Protein AF-A0A5S3WKJ6-F1 (afdb_monomer)

Foldseek 3Di:
DVVVVVVVCVVVPDPVVVVVVVVVVVVVVVVVCCVVCVLVCQLCVPQVDPDCPDPSSVVSNVVSVVVVVVVVVVVVVVVVCVVVCCVVVPDD

Organism: NCBI:txid43658

Radius of gyration: 20.54 Å; Cα contacts (8 Å, |Δi|>4): 33; chains: 1; bounding box: 42×41×50 Å

pLDDT: mean 73.48, std 10.26, range [45.88, 88.0]

Mean predicted aligned error: 11.32 Å

Secondary structure (DSSP, 8-state):
-HHHHHHHHHHS--HHHHHHHHHHHHHHHHHHHHHHHHHHHHHHHHH----TTSHHHHHHHHHHHHHHHHHHHHHHHHHHHHHHHHHHH---

Solvent-accessible surface area (backbone atoms only — not comparable to full-atom values): 5203 Å² total; per-residue (Å²): 114,67,69,61,50,56,53,50,50,64,72,67,52,52,71,68,58,58,52,48,50,56,52,51,49,55,54,49,51,52,51,52,50,46,72,68,41,47,49,58,49,46,12,45,75,75,51,74,36,89,49,83,87,40,71,55,26,51,58,25,48,54,47,41,52,51,53,53,48,50,50,51,51,50,49,52,53,46,62,66,46,46,62,58,48,48,73,72,69,54,91,124

Sequence (92 aa):
NGFFAVVHDVFTMPKAMRQLAWVQFFSWFSLFAMWIYTTAAVTSHHYGSVDVTSKAYNDGADWVGVLFAAYNGFAALAALVIPVMVKRVGIR

InterPro domains:
  IPR036259 MFS transporter superfamily [SSF103473] (7-92)

Structure (mmCIF, N/CA/C/O backbone):
data_AF-A0A5S3WKJ6-F1
#
_entry.id   AF-A0A5S3WKJ6-F1
#
loop_
_atom_site.group_PDB
_atom_site.id
_atom_site.type_symbol
_atom_site.label_atom_id
_atom_site.label_alt_id
_atom_site.label_comp_id
_atom_site.label_asym_id
_atom_site.label_entity_id
_atom_site.label_seq_id
_atom_site.pdbx_PDB_ins_code
_atom_site.Cartn_x
_atom_site.Cartn_y
_atom_site.Cartn_z
_atom_site.occupancy
_atom_site.B_iso_or_equiv
_atom_site.auth_seq_id
_atom_site.auth_comp_id
_atom_site.auth_asym_id
_atom_site.auth_atom_id
_atom_site.pdbx_PDB_model_num
ATOM 1 N N . ASN A 1 1 ? -8.063 26.411 20.993 1.00 63.69 1 ASN A N 1
ATOM 2 C CA . ASN A 1 1 ? -8.998 25.327 21.384 1.00 63.69 1 ASN A CA 1
ATOM 3 C C . ASN A 1 1 ? -8.813 24.013 20.627 1.00 63.69 1 ASN A C 1
ATOM 5 O O . ASN A 1 1 ? -8.909 22.985 21.275 1.00 63.69 1 ASN A O 1
ATOM 9 N N . GL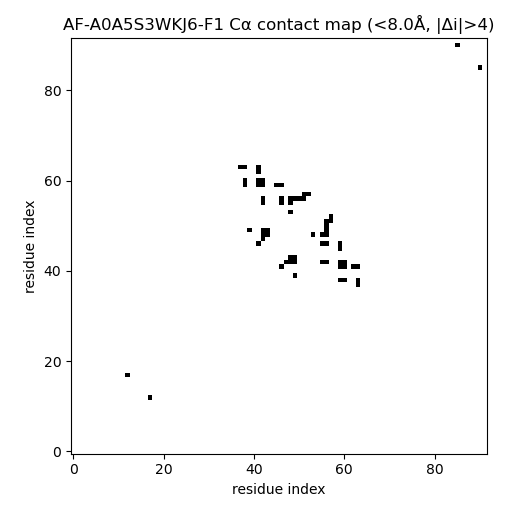Y A 1 2 ? -8.494 23.989 19.324 1.00 70.50 2 GLY A N 1
ATOM 10 C CA . GLY A 1 2 ? -8.290 22.719 18.593 1.00 70.50 2 GLY A CA 1
ATOM 11 C C . GLY A 1 2 ? -7.092 21.876 19.064 1.00 70.50 2 GLY A C 1
ATOM 12 O O . GLY A 1 2 ? -7.214 20.668 19.205 1.00 70.50 2 GLY A O 1
ATOM 13 N N . PHE A 1 3 ? -5.959 22.507 19.397 1.00 73.81 3 PHE A N 1
ATOM 14 C CA . PHE A 1 3 ? -4.765 21.800 19.890 1.00 73.81 3 PHE A CA 1
ATOM 15 C C . PHE A 1 3 ? -5.017 21.045 21.207 1.00 73.81 3 PHE A C 1
ATOM 17 O O . PHE A 1 3 ? -4.608 19.901 21.358 1.00 73.81 3 PHE A O 1
ATOM 24 N N . PHE A 1 4 ? -5.753 21.659 22.137 1.00 75.94 4 PHE A N 1
ATOM 25 C CA . PHE A 1 4 ? -6.113 21.032 23.412 1.00 75.94 4 PHE A CA 1
ATOM 26 C C . PHE A 1 4 ? -7.052 19.833 23.228 1.00 75.94 4 PHE A C 1
ATOM 28 O O . PHE A 1 4 ? -6.897 18.841 23.930 1.00 75.94 4 PHE A O 1
ATOM 35 N N . ALA A 1 5 ? -7.977 19.903 22.264 1.00 71.69 5 ALA A N 1
ATOM 36 C CA . ALA A 1 5 ? -8.864 18.791 21.927 1.00 71.69 5 ALA A CA 1
ATOM 37 C C . ALA A 1 5 ? -8.084 17.605 21.342 1.00 71.69 5 ALA A C 1
ATOM 39 O O . ALA A 1 5 ? -8.227 16.494 21.828 1.00 71.69 5 ALA A O 1
ATOM 40 N N . VAL A 1 6 ? -7.168 17.850 20.396 1.00 73.81 6 VAL A N 1
ATOM 41 C CA . VAL A 1 6 ? -6.318 16.790 19.819 1.00 73.81 6 VAL A CA 1
ATOM 42 C C . VAL A 1 6 ? -5.468 16.114 20.894 1.00 73.81 6 VAL A C 1
ATOM 44 O O . VAL A 1 6 ? -5.381 14.891 20.938 1.00 73.81 6 VAL A O 1
ATOM 47 N N . VAL A 1 7 ? -4.859 16.895 21.788 1.00 76.19 7 VAL A N 1
ATOM 48 C CA . VAL A 1 7 ? -4.044 16.346 22.879 1.00 76.19 7 VAL A CA 1
ATOM 49 C C . VAL A 1 7 ? -4.913 15.543 23.852 1.00 76.19 7 VAL A C 1
ATOM 51 O O . VAL A 1 7 ? -4.553 14.423 24.206 1.00 76.19 7 VAL A O 1
ATOM 54 N N . HIS A 1 8 ? -6.078 16.064 24.239 1.00 74.19 8 HIS A N 1
ATOM 55 C CA . HIS A 1 8 ? -7.016 15.360 25.111 1.00 74.19 8 HIS A CA 1
ATOM 56 C C . HIS A 1 8 ? -7.515 14.047 24.488 1.00 74.19 8 HIS A C 1
ATOM 58 O O . HIS A 1 8 ? -7.504 13.022 25.168 1.00 74.19 8 HIS A O 1
ATOM 64 N N . ASP A 1 9 ? -7.869 14.045 23.202 1.00 71.94 9 ASP A N 1
ATOM 65 C CA . ASP A 1 9 ? -8.351 12.869 22.465 1.00 71.94 9 ASP A CA 1
ATOM 66 C C . ASP A 1 9 ? -7.267 11.798 22.310 1.00 71.94 9 ASP A C 1
ATOM 68 O O . ASP A 1 9 ? -7.555 10.605 22.392 1.00 71.94 9 ASP A O 1
ATOM 72 N N . VAL A 1 10 ? -6.000 12.200 22.160 1.00 71.50 10 VAL A N 1
ATOM 73 C CA . VAL A 1 10 ? -4.857 11.272 22.164 1.00 71.50 10 VAL A CA 1
ATOM 74 C C . VAL A 1 10 ? -4.694 10.604 23.534 1.00 71.50 10 VAL A C 1
ATOM 76 O O . VAL A 1 10 ? -4.412 9.406 23.600 1.00 71.50 10 VAL A O 1
ATOM 79 N N . PHE A 1 11 ? -4.912 11.337 24.632 1.00 72.38 11 PHE A N 1
ATOM 80 C CA . PHE A 1 11 ? -4.815 10.791 25.991 1.00 72.38 11 PHE A CA 1
ATOM 81 C C . PHE A 1 11 ? -6.053 9.993 26.434 1.00 72.38 11 PHE A C 1
ATOM 83 O O . PHE A 1 11 ? -5.914 9.062 27.227 1.00 72.38 11 PHE A O 1
ATOM 90 N N . THR A 1 12 ? -7.241 10.298 25.904 1.00 77.75 12 THR A N 1
ATOM 91 C CA . THR A 1 12 ? -8.485 9.536 26.148 1.00 77.75 12 THR A CA 1
ATOM 92 C C . THR A 1 12 ? -8.728 8.419 25.130 1.00 77.75 12 THR A C 1
ATOM 94 O O . THR A 1 12 ? -9.733 7.710 25.216 1.00 77.75 12 THR A O 1
ATOM 97 N N . MET A 1 13 ? -7.800 8.205 24.192 1.00 72.19 13 MET A N 1
ATOM 98 C CA . MET A 1 13 ? -7.985 7.264 23.094 1.00 72.19 13 MET A CA 1
ATOM 99 C C . MET A 1 13 ? -8.185 5.815 23.599 1.00 72.19 13 MET A C 1
ATOM 101 O O . MET A 1 13 ? -7.345 5.290 24.344 1.00 72.19 13 MET A O 1
ATOM 105 N N . PRO A 1 14 ? -9.256 5.113 23.173 1.00 76.81 14 PRO A N 1
ATOM 106 C CA . PRO A 1 14 ? -9.494 3.722 23.546 1.00 76.81 14 PRO A CA 1
ATOM 107 C C . PRO A 1 14 ? -8.356 2.808 23.071 1.00 76.81 14 PRO A C 1
ATOM 109 O O . PRO A 1 14 ? -7.798 2.998 21.987 1.00 76.81 14 PRO A O 1
ATOM 112 N N . LYS A 1 15 ? -8.049 1.747 23.835 1.00 74.06 15 LYS A N 1
ATOM 113 C CA . LYS A 1 15 ? -6.966 0.796 23.497 1.00 74.06 15 LYS A CA 1
ATOM 114 C C . LYS A 1 15 ? -7.076 0.233 22.071 1.00 74.06 15 LYS A C 1
ATOM 116 O O . LYS A 1 15 ? -6.042 0.073 21.427 1.00 74.06 15 LYS A O 1
ATOM 121 N N . ALA A 1 16 ? -8.294 -0.005 21.578 1.00 79.94 16 ALA A N 1
ATOM 122 C CA . ALA A 1 16 ? -8.544 -0.494 20.221 1.00 79.94 16 ALA A CA 1
ATOM 123 C C . ALA A 1 16 ? -8.083 0.497 19.133 1.00 79.94 16 ALA A C 1
ATOM 125 O O . ALA A 1 16 ? -7.413 0.099 18.185 1.00 79.94 16 ALA A O 1
ATOM 126 N N . MET A 1 17 ? -8.357 1.797 19.293 1.00 80.44 17 MET A N 1
ATOM 127 C CA . MET A 1 17 ? -7.910 2.828 18.344 1.00 80.44 17 MET A CA 1
ATOM 128 C C . MET A 1 17 ? -6.385 2.961 18.325 1.00 80.44 17 MET A C 1
ATOM 130 O O . MET A 1 17 ? -5.784 3.082 17.261 1.00 80.44 17 MET A O 1
ATOM 134 N N . ARG A 1 18 ? -5.739 2.860 19.492 1.00 78.00 18 ARG A N 1
ATOM 135 C CA . ARG A 1 18 ? -4.274 2.894 19.583 1.00 78.00 18 ARG A CA 1
ATOM 136 C C . ARG A 1 18 ? -3.618 1.681 18.919 1.00 78.00 18 ARG A C 1
ATOM 138 O O . ARG A 1 18 ? -2.562 1.820 18.312 1.00 78.00 18 ARG A O 1
ATOM 145 N N . GLN A 1 19 ? -4.226 0.498 19.020 1.00 81.38 19 GLN A N 1
ATOM 146 C CA . GLN A 1 19 ? -3.766 -0.689 18.290 1.00 81.38 19 GLN A CA 1
ATOM 147 C C . GLN A 1 19 ? -3.931 -0.505 16.779 1.00 81.38 19 GLN A C 1
ATOM 149 O O . GLN A 1 19 ? -2.997 -0.777 16.028 1.00 81.38 19 GLN A O 1
ATOM 154 N N . LEU A 1 20 ? -5.077 0.025 16.345 1.00 84.88 20 LEU A N 1
ATOM 155 C CA . LEU A 1 20 ? -5.335 0.314 14.937 1.00 84.88 20 LEU A CA 1
ATOM 156 C C . LEU A 1 20 ? -4.346 1.342 14.368 1.00 84.88 20 LEU A C 1
ATOM 158 O O . LEU A 1 20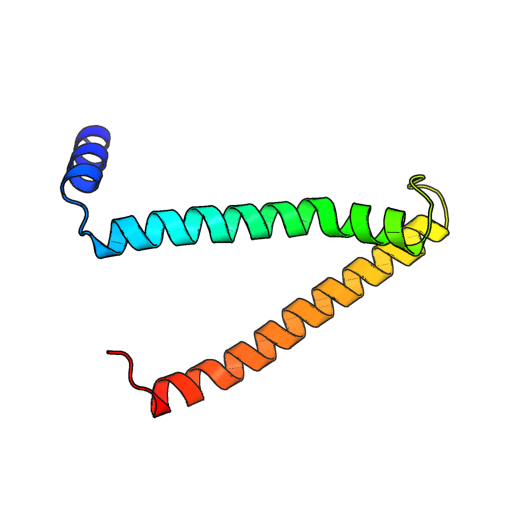 ? -3.923 1.193 13.229 1.00 84.88 20 LEU A O 1
ATOM 162 N N . ALA A 1 21 ? -3.928 2.338 15.155 1.00 83.50 21 ALA A N 1
ATOM 163 C CA . ALA A 1 21 ? -2.949 3.340 14.734 1.00 83.50 21 ALA A CA 1
ATOM 164 C C . ALA A 1 21 ? -1.591 2.717 14.368 1.00 83.50 21 ALA A C 1
ATOM 166 O O . ALA A 1 21 ? -1.029 3.051 13.326 1.00 83.50 21 ALA A O 1
ATOM 167 N N . TRP A 1 22 ? -1.090 1.772 15.173 1.00 84.50 22 TRP A N 1
ATOM 168 C CA . TRP A 1 22 ? 0.148 1.050 14.858 1.00 84.50 22 TRP A CA 1
ATOM 169 C C . TRP A 1 22 ? 0.007 0.183 13.611 1.00 84.50 22 TRP A C 1
ATOM 171 O O . TRP A 1 22 ? 0.882 0.211 12.748 1.00 84.50 22 TRP A O 1
ATOM 181 N N . VAL A 1 23 ? -1.103 -0.553 13.494 1.00 87.00 23 VAL A N 1
ATOM 182 C CA . VAL A 1 23 ? -1.382 -1.376 12.308 1.00 87.00 23 VAL A CA 1
ATOM 183 C C . VAL A 1 23 ? -1.428 -0.495 11.062 1.00 87.00 23 VAL A C 1
ATOM 185 O O . VAL A 1 23 ? -0.704 -0.754 10.108 1.00 87.00 23 VAL A O 1
ATOM 188 N N . GLN A 1 24 ? -2.190 0.599 11.098 1.00 84.38 24 GLN A N 1
ATOM 189 C CA . GLN A 1 24 ? -2.295 1.526 9.976 1.00 84.38 24 GLN A CA 1
ATOM 190 C C . GLN A 1 24 ? -0.964 2.170 9.609 1.00 84.38 24 GLN A C 1
ATOM 192 O O . GLN A 1 24 ? -0.694 2.320 8.421 1.00 84.38 24 GLN A O 1
ATOM 197 N N . PHE A 1 25 ? -0.128 2.517 10.589 1.00 87.19 25 PHE A N 1
ATOM 198 C CA . PHE A 1 25 ? 1.196 3.078 10.334 1.00 87.19 25 PHE A CA 1
ATOM 199 C C . PHE A 1 25 ? 2.077 2.106 9.538 1.00 87.19 25 PHE A C 1
ATOM 201 O O . PHE A 1 25 ? 2.600 2.472 8.486 1.00 87.19 25 PHE A O 1
ATOM 208 N N . PHE A 1 26 ? 2.199 0.854 9.988 1.00 86.12 26 PHE A N 1
ATOM 209 C CA . PHE A 1 26 ? 3.021 -0.144 9.298 1.00 86.12 26 PHE A CA 1
ATOM 210 C C . PHE A 1 26 ? 2.424 -0.584 7.958 1.00 86.12 26 PHE A C 1
ATOM 212 O O . PHE A 1 26 ? 3.167 -0.752 6.989 1.00 86.12 26 PHE A O 1
ATOM 219 N N . SER A 1 27 ? 1.097 -0.725 7.872 1.00 84.94 27 SER A N 1
ATOM 220 C CA . SER A 1 27 ? 0.411 -1.053 6.621 1.00 84.94 27 SER A CA 1
ATOM 221 C C . SER A 1 27 ? 0.654 0.015 5.558 1.00 84.94 27 SER A C 1
ATOM 223 O O . SER A 1 27 ? 1.050 -0.317 4.443 1.00 84.94 27 SER A O 1
ATOM 225 N N . TRP A 1 28 ? 0.489 1.295 5.901 1.00 83.06 28 TRP A N 1
ATOM 226 C CA . TRP A 1 28 ? 0.738 2.387 4.960 1.00 83.06 28 TRP A CA 1
ATOM 227 C C . TRP A 1 28 ? 2.215 2.559 4.626 1.00 83.06 28 TRP A C 1
ATOM 229 O O . TRP A 1 28 ? 2.539 2.801 3.466 1.00 83.06 28 TRP A O 1
ATOM 239 N N . PHE A 1 29 ? 3.115 2.403 5.600 1.00 83.19 29 PHE A N 1
ATOM 240 C CA . PHE A 1 29 ? 4.555 2.467 5.350 1.00 83.19 29 PHE A CA 1
ATOM 241 C C . PHE A 1 29 ? 4.988 1.433 4.305 1.00 83.19 29 PHE A C 1
ATOM 243 O O . PHE A 1 29 ? 5.668 1.768 3.335 1.00 83.19 29 PHE A O 1
ATOM 250 N N . SER A 1 30 ? 4.541 0.185 4.466 1.00 83.62 30 SER A N 1
ATOM 251 C CA . SER A 1 30 ? 4.823 -0.879 3.504 1.00 83.62 30 SER A CA 1
ATOM 252 C C . SER A 1 30 ? 4.201 -0.592 2.134 1.00 83.62 30 SER A C 1
ATOM 254 O O . SER A 1 30 ? 4.863 -0.800 1.118 1.00 83.62 30 SER A O 1
ATOM 256 N N . LEU A 1 31 ? 2.976 -0.056 2.094 1.00 84.81 31 LEU A N 1
ATOM 257 C CA . LEU A 1 31 ? 2.288 0.285 0.847 1.00 84.81 31 LEU A CA 1
ATOM 258 C C . LEU A 1 31 ? 3.019 1.388 0.064 1.00 84.81 31 LEU A C 1
ATOM 260 O O . LEU A 1 31 ? 3.227 1.257 -1.141 1.00 84.81 31 LEU A O 1
ATOM 264 N N . PHE A 1 32 ? 3.469 2.443 0.750 1.00 83.25 32 PHE A N 1
ATOM 265 C CA . PHE A 1 32 ? 4.265 3.509 0.139 1.00 83.25 32 PHE A CA 1
ATOM 266 C C . PHE A 1 32 ? 5.614 2.998 -0.368 1.00 83.25 32 PHE A C 1
ATOM 268 O O . PHE A 1 32 ? 6.017 3.334 -1.481 1.00 83.25 32 PHE A O 1
ATOM 275 N N . ALA A 1 33 ? 6.301 2.167 0.421 1.00 82.56 33 ALA A N 1
ATOM 276 C CA . ALA A 1 33 ? 7.559 1.561 0.003 1.00 82.56 33 ALA A CA 1
ATOM 277 C C . ALA A 1 33 ? 7.370 0.694 -1.252 1.00 82.56 33 ALA A C 1
ATOM 279 O O . ALA A 1 33 ? 8.157 0.801 -2.189 1.00 82.56 33 ALA A O 1
ATOM 280 N N . MET A 1 34 ? 6.300 -0.104 -1.312 1.00 80.31 34 MET A N 1
ATOM 281 C CA . MET A 1 34 ? 5.949 -0.869 -2.508 1.00 80.31 34 MET A CA 1
ATOM 282 C C . MET A 1 34 ? 5.773 0.064 -3.712 1.00 80.31 34 MET A C 1
ATOM 284 O O . MET A 1 34 ? 6.464 -0.094 -4.710 1.00 80.31 34 MET A O 1
ATOM 288 N N . TRP A 1 35 ? 4.933 1.095 -3.619 1.00 77.69 35 TRP A N 1
ATOM 289 C CA . TRP A 1 35 ? 4.680 1.982 -4.760 1.00 77.69 35 TRP A CA 1
ATOM 290 C C . TRP A 1 35 ? 5.922 2.691 -5.303 1.00 77.69 35 TRP A C 1
ATOM 292 O O . TRP A 1 35 ? 6.036 2.862 -6.514 1.00 77.69 35 TRP A O 1
ATOM 302 N N . ILE A 1 36 ? 6.859 3.070 -4.435 1.00 75.62 36 ILE A N 1
ATOM 303 C CA . ILE A 1 36 ? 8.087 3.761 -4.845 1.00 75.62 36 ILE A CA 1
ATOM 304 C C . ILE A 1 36 ? 9.109 2.779 -5.428 1.00 75.62 36 ILE A C 1
ATOM 306 O O . ILE A 1 36 ? 9.744 3.072 -6.441 1.00 75.62 36 ILE A O 1
ATOM 310 N N . TYR A 1 37 ? 9.283 1.612 -4.804 1.00 72.88 37 TYR A N 1
ATOM 311 C CA . TYR A 1 37 ? 10.378 0.706 -5.145 1.00 72.88 37 TYR A CA 1
ATOM 312 C C . TYR A 1 37 ? 9.997 -0.414 -6.111 1.00 72.88 37 TYR A C 1
ATOM 314 O O . TYR A 1 37 ? 10.900 -0.995 -6.704 1.00 72.88 37 TYR A O 1
ATOM 322 N N . THR A 1 38 ? 8.714 -0.716 -6.336 1.00 73.44 38 THR A N 1
ATOM 323 C CA . THR A 1 38 ? 8.314 -1.798 -7.253 1.00 73.44 38 THR A CA 1
ATOM 324 C C . THR A 1 38 ? 8.854 -1.572 -8.665 1.00 73.44 38 THR A C 1
ATOM 326 O O . THR A 1 38 ? 9.383 -2.51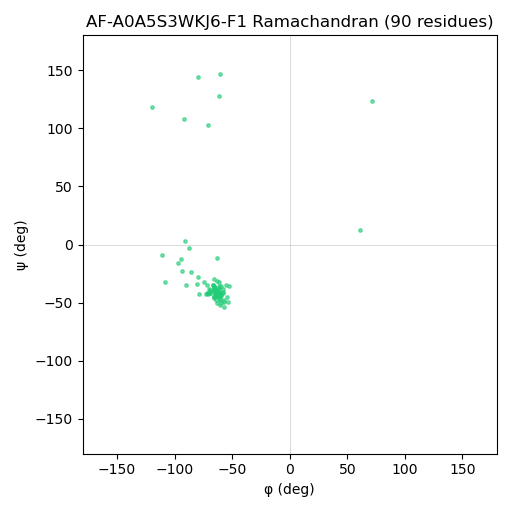2 -9.252 1.00 73.44 38 THR A O 1
ATOM 329 N N . THR A 1 39 ? 8.821 -0.341 -9.189 1.00 68.50 39 THR A N 1
ATOM 330 C CA . THR A 1 39 ? 9.353 -0.056 -10.531 1.00 68.50 39 THR A CA 1
ATOM 331 C C . THR A 1 39 ? 10.849 -0.319 -10.619 1.00 68.50 39 THR A C 1
ATOM 333 O O . THR A 1 39 ? 11.293 -1.058 -11.492 1.00 68.50 39 THR A O 1
ATOM 336 N N . ALA A 1 40 ? 11.620 0.225 -9.676 1.00 64.44 40 ALA A N 1
ATOM 337 C CA . ALA A 1 40 ? 13.067 0.042 -9.634 1.00 64.44 40 ALA A CA 1
ATOM 338 C C . ALA A 1 40 ? 13.468 -1.417 -9.354 1.00 64.44 40 ALA A C 1
ATOM 340 O O . ALA A 1 40 ? 14.452 -1.904 -9.904 1.00 64.44 40 ALA A O 1
ATOM 341 N N . ALA A 1 41 ? 12.714 -2.139 -8.522 1.00 66.06 41 ALA A N 1
ATOM 342 C CA . ALA A 1 41 ? 12.979 -3.538 -8.204 1.00 66.06 41 ALA A CA 1
ATOM 343 C C . ALA A 1 41 ? 12.718 -4.459 -9.406 1.00 66.06 41 ALA A C 1
ATOM 345 O O . ALA A 1 41 ? 13.523 -5.344 -9.678 1.00 66.06 41 ALA A O 1
ATOM 346 N N . VAL A 1 42 ? 11.637 -4.237 -10.163 1.00 65.31 42 VAL A N 1
ATOM 347 C CA . VAL A 1 42 ? 11.313 -5.053 -11.347 1.00 65.31 42 VAL A CA 1
ATOM 348 C C . VAL A 1 42 ? 12.294 -4.778 -12.492 1.00 65.31 42 VAL A C 1
ATOM 350 O O . VAL A 1 42 ? 12.785 -5.722 -13.113 1.00 65.31 42 VAL A O 1
ATOM 353 N N . THR A 1 43 ? 12.651 -3.512 -12.739 1.00 61.88 43 THR A N 1
ATOM 354 C CA . THR A 1 43 ? 13.617 -3.154 -13.794 1.00 61.88 43 THR A CA 1
ATOM 355 C C . THR A 1 43 ? 15.041 -3.606 -13.455 1.00 61.88 43 THR A C 1
ATOM 357 O O . THR A 1 43 ? 15.717 -4.182 -14.307 1.00 61.88 43 THR A O 1
ATOM 360 N N . SER A 1 44 ? 15.495 -3.444 -12.207 1.00 57.69 44 SER A N 1
ATOM 361 C CA . SER A 1 44 ? 16.848 -3.864 -11.801 1.00 57.69 44 SER A CA 1
ATOM 362 C C . SER A 1 44 ? 17.011 -5.382 -11.695 1.00 57.69 44 SER A C 1
ATOM 364 O O . SER A 1 44 ? 18.021 -5.912 -12.154 1.00 57.69 44 SER A O 1
ATOM 366 N N . HIS A 1 45 ? 16.033 -6.099 -11.130 1.00 60.66 45 HIS A N 1
ATOM 367 C CA . HIS A 1 45 ? 16.179 -7.524 -10.820 1.00 60.66 45 HIS A CA 1
ATOM 368 C C . HIS A 1 45 ? 15.851 -8.446 -12.005 1.00 60.66 45 HIS A C 1
ATOM 370 O O . HIS A 1 45 ? 16.335 -9.579 -12.037 1.00 60.66 45 HIS A O 1
ATOM 376 N N . HIS A 1 46 ? 15.039 -7.986 -12.968 1.00 57.81 46 HIS A N 1
ATOM 377 C CA . HIS A 1 46 ? 14.645 -8.787 -14.134 1.00 57.81 46 HIS A CA 1
ATOM 378 C C . HIS A 1 46 ? 15.300 -8.327 -15.444 1.00 57.81 46 HIS A C 1
ATOM 380 O O . HIS A 1 46 ? 15.597 -9.162 -16.293 1.00 57.81 46 HIS A O 1
ATOM 386 N N . TYR A 1 47 ? 15.568 -7.025 -15.601 1.00 57.09 47 TYR A N 1
ATOM 387 C CA . TYR A 1 47 ? 16.090 -6.461 -16.854 1.00 57.09 47 TYR A CA 1
ATOM 388 C C . TYR A 1 47 ? 17.542 -5.973 -16.767 1.00 57.09 47 TYR A C 1
ATOM 390 O O . TYR A 1 47 ? 18.131 -5.657 -17.800 1.00 57.09 47 TYR A O 1
ATOM 398 N N . GLY A 1 48 ? 18.142 -5.921 -15.570 1.00 57.06 48 GLY A N 1
ATOM 399 C CA . GLY A 1 48 ? 19.559 -5.582 -15.377 1.00 57.06 48 GLY A CA 1
ATOM 400 C C . GLY A 1 48 ? 19.958 -4.179 -15.854 1.00 57.06 48 GLY A C 1
ATOM 401 O O . GLY A 1 48 ? 21.148 -3.886 -15.950 1.00 57.06 48 GLY A O 1
ATOM 402 N N . SER A 1 49 ? 18.985 -3.315 -16.158 1.00 49.38 49 SER A N 1
ATOM 403 C CA . SER A 1 49 ? 19.207 -1.969 -16.683 1.00 49.38 49 SER A CA 1
ATOM 404 C C . SER A 1 49 ? 18.617 -0.928 -15.737 1.00 49.38 49 SER A C 1
ATOM 406 O O . SER A 1 49 ? 17.413 -0.893 -15.489 1.00 49.38 49 SER A O 1
ATOM 408 N N . VAL A 1 50 ? 19.490 -0.067 -15.217 1.00 55.28 50 VAL A N 1
ATOM 409 C CA . VAL A 1 50 ? 19.157 1.132 -14.424 1.00 55.28 50 VAL A CA 1
ATOM 410 C C . VAL A 1 50 ? 18.914 2.360 -15.308 1.00 55.28 50 VAL A C 1
ATOM 412 O O . VAL A 1 50 ? 18.580 3.429 -14.800 1.00 55.28 50 VAL A O 1
ATOM 415 N N . ASP A 1 51 ? 19.081 2.219 -16.62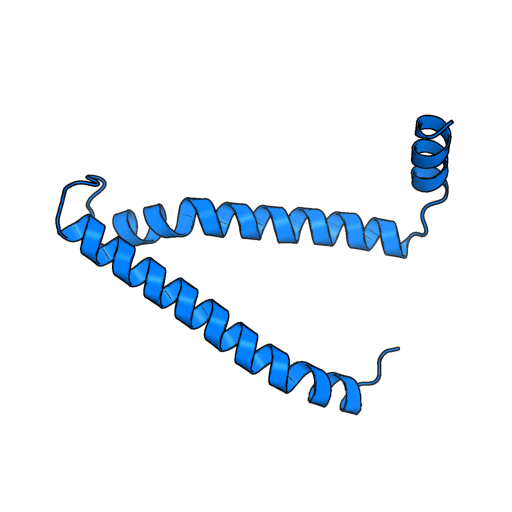5 1.00 50.84 51 ASP A N 1
ATOM 416 C CA . ASP A 1 51 ? 19.052 3.337 -17.558 1.00 50.84 51 ASP A CA 1
ATOM 417 C C . ASP A 1 51 ? 17.635 3.566 -18.101 1.00 50.84 51 ASP A C 1
ATOM 419 O O . ASP A 1 51 ? 17.123 2.786 -18.912 1.00 50.84 51 ASP A O 1
ATOM 423 N N . VAL A 1 52 ? 17.004 4.653 -17.648 1.00 58.16 52 VAL A N 1
ATOM 424 C CA . VAL A 1 52 ? 15.600 5.021 -17.928 1.00 58.16 52 VAL A CA 1
ATOM 425 C C . VAL A 1 52 ? 15.307 5.301 -19.405 1.00 58.16 52 VAL A C 1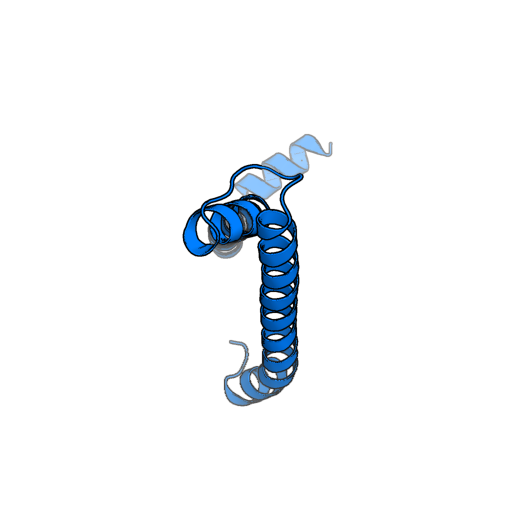
ATOM 427 O O . VAL A 1 52 ? 14.151 5.408 -19.800 1.00 58.16 52 VAL A O 1
ATOM 430 N N . THR A 1 53 ? 16.348 5.430 -20.228 1.00 59.59 53 THR A N 1
ATOM 431 C CA . THR A 1 53 ? 16.242 5.669 -21.675 1.00 59.59 53 THR A CA 1
ATOM 432 C C . THR A 1 53 ? 16.309 4.384 -22.502 1.00 59.59 53 THR A C 1
ATOM 434 O O . THR A 1 53 ? 16.009 4.387 -23.697 1.00 59.59 53 THR A O 1
ATOM 437 N N . SER A 1 54 ? 16.695 3.269 -21.877 1.00 61.06 54 SER A N 1
ATOM 438 C CA . SER A 1 54 ? 16.864 1.990 -22.557 1.00 61.06 54 SER A CA 1
ATOM 439 C C . SER A 1 54 ? 15.522 1.288 -22.775 1.00 61.06 54 SER A C 1
ATOM 441 O O . SER A 1 54 ? 14.637 1.306 -21.920 1.00 61.06 54 SER A O 1
ATOM 443 N N . LYS A 1 55 ? 15.379 0.589 -23.909 1.00 62.16 55 LYS A N 1
ATOM 444 C CA . LYS A 1 55 ? 14.175 -0.207 -24.205 1.00 62.16 55 LYS A CA 1
ATOM 445 C C . LYS A 1 55 ? 13.869 -1.229 -23.094 1.00 62.16 55 LYS A C 1
ATOM 447 O O . LYS A 1 55 ? 12.708 -1.448 -22.774 1.00 62.16 55 LYS A O 1
ATOM 452 N N . ALA A 1 56 ? 14.905 -1.789 -22.468 1.00 60.62 56 ALA A N 1
ATOM 453 C CA . ALA A 1 56 ? 14.775 -2.730 -21.356 1.00 60.62 56 ALA A CA 1
ATOM 454 C C . ALA A 1 56 ? 14.119 -2.110 -20.105 1.00 60.62 56 ALA A C 1
ATOM 456 O O . ALA A 1 56 ? 13.406 -2.805 -19.386 1.00 60.62 56 ALA A O 1
ATOM 457 N N . TYR A 1 57 ? 14.309 -0.809 -19.856 1.00 60.69 57 TYR A N 1
ATOM 458 C CA . TYR A 1 57 ? 13.621 -0.111 -18.767 1.00 60.69 57 TYR A CA 1
ATOM 459 C C . TYR A 1 57 ? 12.135 0.096 -19.077 1.00 60.69 57 TYR A C 1
ATOM 461 O O . TYR A 1 57 ? 11.303 -0.137 -18.205 1.00 60.69 57 TYR A O 1
ATOM 469 N N . ASN A 1 58 ? 11.795 0.463 -20.319 1.00 63.94 58 ASN A N 1
ATOM 470 C CA . ASN A 1 58 ? 10.397 0.579 -20.753 1.00 63.94 58 ASN A CA 1
ATOM 471 C C . ASN A 1 58 ? 9.664 -0.768 -20.671 1.00 63.94 58 ASN A C 1
ATOM 473 O O . ASN A 1 58 ? 8.574 -0.824 -20.111 1.00 63.94 58 ASN A O 1
ATOM 477 N N . ASP A 1 59 ? 10.296 -1.858 -21.121 1.00 66.56 59 ASP A N 1
ATOM 478 C CA . ASP A 1 59 ? 9.718 -3.206 -21.024 1.00 66.56 59 ASP A CA 1
ATOM 479 C C . ASP A 1 59 ? 9.474 -3.606 -19.543 1.00 66.56 59 ASP A C 1
ATOM 481 O O . ASP A 1 59 ? 8.456 -4.218 -19.212 1.00 66.56 59 ASP A O 1
ATOM 485 N N . GLY A 1 60 ? 10.370 -3.220 -18.623 1.00 64.12 60 GLY A N 1
ATOM 486 C CA . GLY A 1 60 ? 10.183 -3.429 -17.182 1.00 64.12 60 GLY A CA 1
ATOM 487 C C . GLY A 1 60 ? 9.120 -2.520 -16.550 1.00 64.12 60 GLY A C 1
ATOM 488 O O . GLY A 1 60 ? 8.383 -2.964 -15.668 1.00 64.12 60 GLY A O 1
ATOM 489 N N . ALA A 1 61 ? 8.990 -1.275 -17.013 1.00 64.69 61 ALA A N 1
ATOM 490 C CA . ALA A 1 61 ? 7.949 -0.348 -16.573 1.00 64.69 61 ALA A CA 1
ATOM 491 C C . ALA A 1 61 ? 6.545 -0.810 -17.008 1.00 64.69 61 ALA A C 1
ATOM 493 O O . ALA A 1 61 ? 5.609 -0.761 -16.206 1.00 64.69 61 ALA A O 1
ATOM 494 N N . ASP A 1 62 ? 6.408 -1.344 -18.224 1.00 71.75 62 ASP A N 1
ATOM 495 C CA . ASP A 1 62 ? 5.158 -1.938 -18.710 1.00 71.75 62 ASP A CA 1
ATOM 496 C C . ASP A 1 62 ? 4.742 -3.137 -17.846 1.00 71.75 62 ASP A C 1
ATOM 498 O O . ASP A 1 62 ? 3.577 -3.263 -17.454 1.00 71.75 62 ASP A O 1
ATOM 502 N N . TRP A 1 63 ? 5.703 -3.981 -17.453 1.00 71.19 63 TRP A N 1
ATOM 503 C CA . TRP A 1 63 ? 5.441 -5.096 -16.540 1.00 71.19 63 TRP A CA 1
ATOM 504 C C . TRP A 1 63 ? 5.012 -4.626 -15.148 1.00 71.19 63 TRP A C 1
ATOM 506 O O . TRP A 1 63 ? 4.113 -5.211 -14.544 1.00 71.19 63 TRP A O 1
ATOM 516 N N . VAL A 1 64 ? 5.582 -3.536 -14.634 1.00 69.44 64 VAL A N 1
ATOM 517 C CA . VAL A 1 64 ? 5.110 -2.935 -13.377 1.00 69.44 64 VAL A CA 1
ATOM 518 C C . VAL A 1 64 ? 3.647 -2.520 -13.513 1.00 69.44 64 VAL A C 1
ATOM 520 O O . VAL A 1 64 ? 2.845 -2.845 -12.640 1.00 69.44 64 VAL A O 1
ATOM 523 N N . GLY A 1 65 ? 3.263 -1.915 -14.640 1.00 71.00 65 GLY A N 1
ATOM 524 C CA . GLY A 1 65 ? 1.864 -1.628 -14.962 1.00 71.00 65 GLY A CA 1
ATOM 525 C C . GLY A 1 65 ? 0.965 -2.870 -14.904 1.00 71.00 65 GLY A C 1
ATOM 526 O O . GLY A 1 65 ? -0.091 -2.836 -14.269 1.00 71.00 65 GLY A O 1
ATOM 527 N N . VAL A 1 66 ? 1.402 -3.996 -15.479 1.00 75.62 66 VAL A N 1
ATOM 528 C CA . VAL A 1 66 ? 0.668 -5.276 -15.422 1.00 75.62 66 VAL A CA 1
ATOM 529 C C . VAL A 1 66 ? 0.576 -5.822 -13.991 1.00 75.62 66 VAL A C 1
ATOM 531 O O . VAL A 1 66 ? -0.486 -6.295 -13.590 1.00 75.62 66 VAL A O 1
ATOM 534 N N . LEU A 1 67 ? 1.637 -5.719 -13.183 1.00 75.94 67 LEU A N 1
ATOM 535 C CA . LEU A 1 67 ? 1.625 -6.127 -11.771 1.00 75.94 67 LEU A CA 1
ATOM 536 C C . LEU A 1 67 ? 0.650 -5.280 -10.945 1.00 75.94 67 LEU A C 1
ATOM 538 O O . LEU A 1 67 ? -0.114 -5.818 -10.141 1.00 75.94 67 LEU A O 1
ATOM 542 N N . PHE A 1 68 ? 0.617 -3.968 -11.178 1.00 76.12 68 PHE A N 1
ATOM 543 C CA . PHE A 1 68 ? -0.361 -3.075 -10.560 1.00 76.12 68 PHE A CA 1
ATOM 544 C C . PHE A 1 68 ? -1.791 -3.365 -11.032 1.00 76.12 68 PHE A C 1
ATOM 546 O O . PHE A 1 68 ? -2.724 -3.307 -10.227 1.00 76.12 68 PHE A O 1
ATOM 553 N N . ALA A 1 69 ? -1.986 -3.716 -12.304 1.00 77.88 69 ALA A N 1
ATOM 554 C CA . ALA A 1 69 ? -3.283 -4.139 -12.823 1.00 77.88 69 ALA A CA 1
ATOM 555 C C . ALA A 1 69 ? -3.743 -5.461 -12.186 1.00 77.88 69 ALA A C 1
ATOM 557 O O . ALA A 1 69 ? -4.894 -5.567 -11.769 1.00 77.88 69 ALA A O 1
ATOM 558 N N . ALA A 1 70 ? -2.844 -6.436 -12.025 1.00 81.12 70 ALA A N 1
ATOM 559 C CA . ALA A 1 70 ? -3.124 -7.693 -11.335 1.00 81.12 70 ALA A CA 1
ATOM 560 C C . ALA A 1 70 ? -3.453 -7.473 -9.849 1.00 81.12 70 ALA A C 1
ATOM 562 O O . ALA A 1 70 ? -4.417 -8.051 -9.348 1.00 81.12 70 ALA A O 1
ATOM 563 N N . TYR A 1 71 ? -2.719 -6.588 -9.161 1.00 78.00 71 TYR A N 1
ATOM 564 C CA . TYR A 1 71 ? -3.028 -6.167 -7.790 1.00 78.00 71 TYR A CA 1
ATOM 565 C C . TYR A 1 71 ? -4.447 -5.587 -7.682 1.00 78.00 71 TYR A C 1
ATOM 567 O O . TYR A 1 71 ? -5.233 -6.027 -6.843 1.00 78.00 71 TYR A O 1
ATOM 575 N N . ASN A 1 72 ? -4.813 -4.654 -8.568 1.0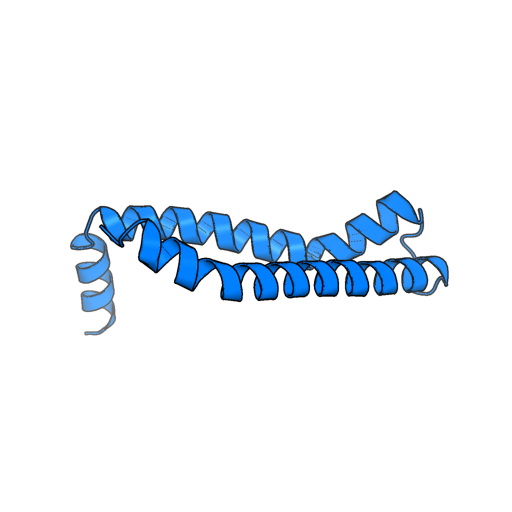0 81.81 72 ASN A N 1
ATOM 576 C CA . ASN A 1 72 ? -6.161 -4.078 -8.591 1.00 81.81 72 ASN A CA 1
ATOM 577 C C . ASN A 1 7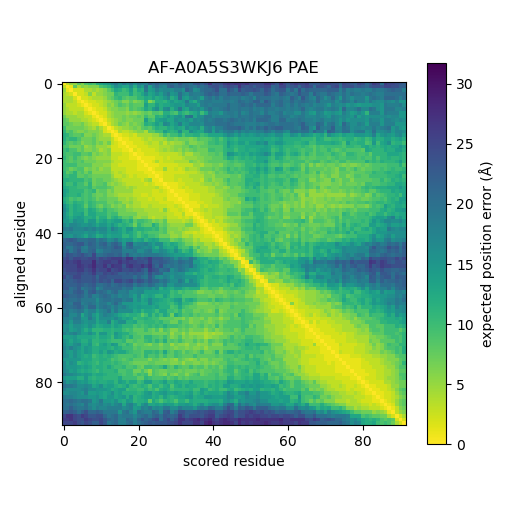2 ? -7.231 -5.109 -8.987 1.00 81.81 72 ASN A C 1
ATOM 579 O O . ASN A 1 72 ? -8.331 -5.092 -8.438 1.00 81.81 72 ASN A O 1
ATOM 583 N N . GLY A 1 73 ? -6.915 -6.044 -9.885 1.00 84.69 73 GLY A N 1
ATOM 584 C CA . GLY A 1 73 ? -7.798 -7.150 -10.252 1.00 84.69 73 GLY A CA 1
ATOM 585 C C . GLY A 1 73 ? -8.079 -8.078 -9.069 1.00 84.69 73 GLY A C 1
ATOM 586 O O . GLY A 1 73 ? -9.232 -8.416 -8.802 1.00 84.69 73 GLY A O 1
ATOM 587 N N . PHE A 1 74 ? -7.049 -8.427 -8.296 1.00 85.31 74 PHE A N 1
ATOM 588 C CA . PHE A 1 74 ? -7.216 -9.197 -7.066 1.00 85.31 74 PHE A CA 1
ATOM 589 C C . PHE A 1 74 ? -7.997 -8.412 -6.007 1.00 85.31 74 PHE A C 1
ATOM 591 O O . PHE A 1 74 ? -8.867 -8.979 -5.349 1.00 85.31 74 PHE A O 1
ATOM 598 N N . ALA A 1 75 ? -7.760 -7.104 -5.879 1.00 83.12 75 ALA A N 1
ATOM 599 C CA . ALA A 1 75 ? -8.538 -6.242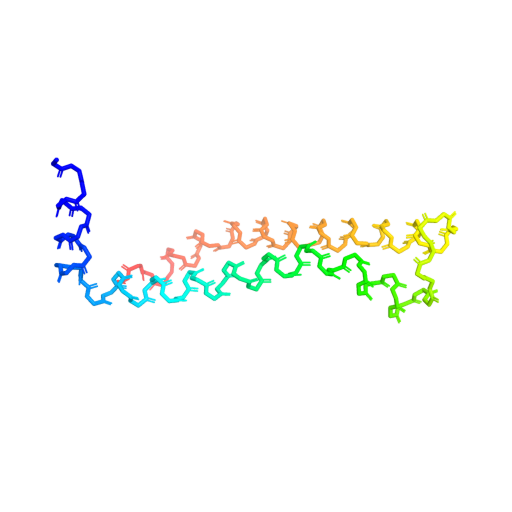 -4.993 1.00 83.12 75 ALA A CA 1
ATOM 600 C C . ALA A 1 75 ? -10.025 -6.201 -5.390 1.00 83.12 75 ALA A C 1
ATOM 602 O O . ALA A 1 75 ? -10.887 -6.286 -4.518 1.00 83.12 75 ALA A O 1
ATOM 603 N N . ALA A 1 76 ? -10.341 -6.148 -6.687 1.00 86.75 76 ALA A N 1
ATOM 604 C CA . ALA A 1 76 ? -11.714 -6.214 -7.183 1.00 86.75 76 ALA A CA 1
ATOM 605 C C . ALA A 1 76 ? -12.371 -7.568 -6.868 1.00 86.75 76 ALA A C 1
ATOM 607 O O . ALA A 1 76 ? -13.500 -7.608 -6.379 1.00 86.75 76 ALA A O 1
ATOM 608 N N . LEU A 1 77 ? -11.654 -8.680 -7.071 1.00 88.00 77 LEU A N 1
ATOM 609 C CA . LEU A 1 77 ? -12.133 -10.010 -6.682 1.00 88.00 77 LEU A CA 1
ATOM 610 C C . LEU A 1 77 ? -12.380 -10.095 -5.171 1.00 88.00 77 LEU A C 1
ATOM 612 O O . LEU A 1 77 ? -13.444 -10.539 -4.740 1.00 88.00 77 LEU A O 1
ATOM 616 N N . ALA A 1 78 ? -11.437 -9.616 -4.362 1.00 84.81 78 ALA A N 1
ATOM 617 C CA . ALA A 1 78 ? -11.582 -9.564 -2.915 1.00 84.81 78 ALA A CA 1
ATOM 618 C C . ALA A 1 78 ? -12.781 -8.695 -2.499 1.00 84.81 78 ALA A C 1
ATOM 620 O O . ALA A 1 78 ? -13.554 -9.113 -1.641 1.00 84.81 78 ALA A O 1
ATOM 621 N N . ALA A 1 79 ? -13.006 -7.543 -3.139 1.00 85.88 79 ALA A N 1
ATOM 622 C CA . ALA A 1 79 ? -14.146 -6.667 -2.867 1.00 85.88 79 ALA A CA 1
ATOM 623 C C . ALA A 1 79 ? -15.501 -7.345 -3.138 1.00 85.88 79 ALA A C 1
ATOM 625 O O . ALA A 1 79 ? -16.463 -7.078 -2.422 1.00 85.88 79 ALA A O 1
ATOM 626 N N . LEU A 1 80 ? -15.581 -8.259 -4.110 1.00 86.44 80 LEU A N 1
ATOM 627 C CA . LEU A 1 80 ? -16.777 -9.079 -4.347 1.00 86.44 80 LEU A CA 1
ATOM 628 C C . LEU A 1 80 ? -16.943 -10.195 -3.302 1.00 86.44 80 LEU A C 1
ATOM 630 O O . LEU A 1 80 ? -18.065 -10.563 -2.951 1.00 86.44 80 LEU A O 1
ATOM 634 N N . VAL A 1 81 ? -15.834 -10.727 -2.781 1.00 85.25 81 VAL A N 1
ATOM 635 C CA . VAL A 1 81 ? -15.818 -11.820 -1.795 1.00 85.25 81 VAL A CA 1
ATOM 636 C C . VAL A 1 81 ? -16.076 -11.324 -0.366 1.00 85.25 81 VAL A C 1
ATOM 638 O O . VAL A 1 81 ?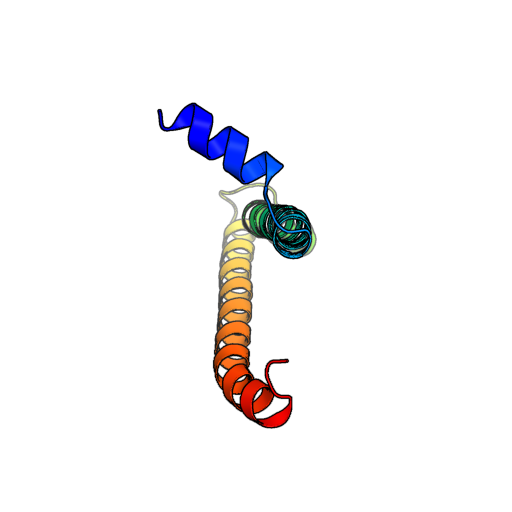 -16.734 -12.020 0.413 1.00 85.25 81 VAL A O 1
ATOM 641 N N . ILE A 1 82 ? -15.619 -10.118 -0.012 1.00 84.31 82 ILE A N 1
ATOM 642 C CA . ILE A 1 82 ? -15.762 -9.521 1.327 1.00 84.31 82 ILE A CA 1
ATOM 643 C C . ILE A 1 82 ? -17.225 -9.509 1.812 1.00 84.31 82 ILE A C 1
ATOM 645 O O . ILE A 1 82 ? -17.462 -10.009 2.911 1.00 84.31 82 ILE A O 1
ATOM 649 N N . PRO A 1 83 ? -18.230 -9.047 1.038 1.00 81.00 83 PRO A N 1
ATOM 650 C CA . PRO A 1 83 ? -19.632 -9.071 1.462 1.00 81.00 83 PRO A CA 1
ATOM 651 C C . PRO A 1 83 ? -20.132 -10.477 1.812 1.00 81.00 83 PRO A C 1
ATOM 653 O O . PRO A 1 83 ? -20.871 -10.658 2.781 1.00 81.00 83 PRO A O 1
ATOM 656 N N . VAL A 1 84 ? -19.707 -11.490 1.049 1.00 79.94 84 VAL A N 1
ATOM 657 C CA . VAL A 1 84 ? -20.095 -12.891 1.266 1.00 79.94 84 VAL A CA 1
ATOM 658 C C . VAL A 1 84 ? -19.435 -13.450 2.526 1.00 79.94 84 VAL A C 1
ATOM 660 O O . VAL A 1 84 ? -20.098 -14.131 3.311 1.00 79.94 84 VAL A O 1
ATOM 663 N N . MET A 1 85 ? -18.156 -13.139 2.754 1.00 79.62 85 MET A N 1
ATOM 664 C CA . MET A 1 85 ? -17.458 -13.515 3.985 1.00 79.62 85 MET A CA 1
ATOM 665 C C . MET A 1 85 ? -18.058 -12.834 5.212 1.00 79.62 85 MET A C 1
ATOM 667 O O . MET A 1 85 ? -18.364 -13.509 6.188 1.00 79.62 85 MET A O 1
ATOM 671 N N . VAL A 1 86 ? -18.289 -11.524 5.154 1.00 82.19 86 VAL A N 1
ATOM 672 C CA . VAL A 1 86 ? -18.881 -10.743 6.247 1.00 82.19 86 VAL A CA 1
ATOM 673 C C . VAL A 1 86 ? -20.260 -11.290 6.625 1.00 82.19 86 VAL A C 1
ATOM 675 O O . VAL A 1 86 ? -20.555 -11.457 7.808 1.00 82.19 86 VAL A O 1
ATOM 678 N N . LYS A 1 87 ? -21.074 -11.668 5.630 1.00 75.75 87 LYS A N 1
ATOM 679 C CA . LYS A 1 87 ? -22.392 -12.279 5.848 1.00 75.75 87 LYS A CA 1
ATOM 680 C C . LYS A 1 87 ? -22.322 -13.666 6.504 1.00 75.75 87 LYS A C 1
ATOM 682 O O . LYS A 1 87 ? -23.264 -14.044 7.193 1.00 75.75 87 LYS A O 1
ATOM 687 N N . ARG A 1 88 ? -21.243 -14.431 6.286 1.00 72.31 88 ARG A N 1
ATOM 688 C CA . ARG A 1 88 ? -21.054 -15.782 6.854 1.00 72.31 88 ARG A CA 1
ATOM 689 C C . ARG A 1 88 ? -20.342 -15.795 8.206 1.00 72.31 88 ARG A C 1
ATOM 691 O O . ARG A 1 88 ? -20.646 -16.655 9.021 1.00 72.31 88 ARG A O 1
ATOM 698 N N . VAL A 1 89 ? -19.391 -14.890 8.425 1.00 73.31 89 VAL A N 1
ATOM 699 C CA . VAL A 1 89 ? -18.517 -14.894 9.611 1.00 73.31 89 VAL A CA 1
ATOM 700 C C . VAL A 1 89 ? -19.076 -14.012 10.731 1.00 73.31 89 VAL A C 1
ATOM 702 O O . VAL A 1 89 ? -18.807 -14.281 11.897 1.00 73.31 89 VAL A O 1
ATOM 705 N N . GLY A 1 90 ? -19.937 -13.040 10.404 1.00 55.88 90 GLY A N 1
ATOM 706 C CA . GLY A 1 90 ? -20.520 -12.116 11.373 1.00 55.88 90 GLY A CA 1
ATOM 707 C C . GLY A 1 90 ? -19.480 -11.120 11.883 1.00 55.88 90 GLY A C 1
ATOM 708 O O . GLY A 1 90 ? -18.431 -11.493 12.401 1.00 55.88 90 GLY A O 1
ATOM 709 N N . ILE A 1 91 ? -19.763 -9.828 11.733 1.00 57.12 91 ILE A N 1
ATOM 710 C CA . ILE A 1 91 ? -18.965 -8.778 12.371 1.00 57.12 91 ILE A CA 1
ATOM 711 C C . ILE A 1 91 ? -19.274 -8.869 13.870 1.00 57.12 91 ILE A C 1
ATOM 713 O O . ILE A 1 91 ? -20.372 -8.503 14.288 1.00 57.12 91 ILE A O 1
ATOM 717 N N . ARG A 1 92 ? -18.359 -9.448 14.648 1.00 45.88 92 ARG A N 1
ATOM 718 C CA . ARG A 1 92 ? -18.354 -9.351 16.111 1.00 45.88 92 ARG A CA 1
ATOM 719 C C . ARG A 1 92 ? -17.492 -8.179 16.540 1.00 45.88 92 ARG A C 1
ATOM 721 O O . ARG A 1 92 ? -16.402 -8.027 15.947 1.00 45.88 92 ARG A O 1
#